Protein AF-A0A0B4X602-F1 (afdb_monomer)

Foldseek 3Di:
DEELDDPVPCVVCPPPVDPDYYPADDQPQQEDQEYEYEAQDPVVCVVCVVVVVSNHDPNHDYHYDRPDCPPPDDDD

Organism: NCBI:txid1041138

Nearest PDB structures (foldseek):
  7mqv-assembly1_B  TM=5.277E-01  e=9.820E+00  Bacillus anthracis

Structure (mmCIF, N/CA/C/O backbone):
data_AF-A0A0B4X602-F1
#
_entry.id   AF-A0A0B4X602-F1
#
loop_
_atom_site.group_PDB
_atom_site.id
_atom_site.type_symbol
_atom_site.label_atom_id
_atom_site.label_alt_id
_atom_site.la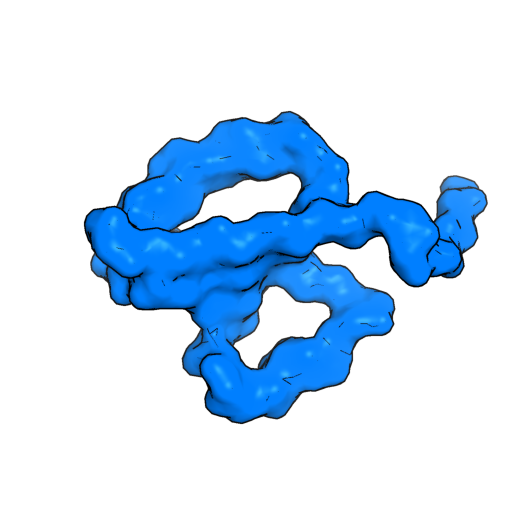bel_comp_id
_atom_site.label_asym_id
_atom_site.label_entity_id
_atom_site.label_seq_id
_atom_site.pdbx_PDB_ins_code
_atom_site.Cartn_x
_atom_site.Cartn_y
_atom_site.Cartn_z
_atom_site.occupancy
_atom_site.B_iso_or_equiv
_atom_site.auth_seq_id
_atom_site.auth_comp_id
_atom_site.auth_asym_id
_atom_site.auth_atom_id
_atom_site.pdbx_PDB_model_num
ATOM 1 N N . MET A 1 1 ? -6.841 -1.692 0.710 1.00 79.00 1 MET A N 1
ATOM 2 C CA . MET A 1 1 ? -6.982 -1.153 -0.662 1.00 79.00 1 MET A CA 1
ATOM 3 C C . MET A 1 1 ? -5.623 -0.704 -1.163 1.00 79.00 1 MET A C 1
ATOM 5 O O . MET A 1 1 ? -4.848 -0.207 -0.351 1.00 79.00 1 MET A O 1
ATOM 9 N N . LEU A 1 2 ? -5.342 -0.882 -2.453 1.00 81.94 2 LEU A N 1
ATOM 10 C CA . LEU A 1 2 ? -4.142 -0.361 -3.107 1.00 81.94 2 LEU A CA 1
ATOM 11 C C . LEU A 1 2 ? -4.469 0.897 -3.913 1.00 81.94 2 LEU A C 1
ATOM 13 O O . LEU A 1 2 ? -5.509 0.942 -4.568 1.00 81.94 2 LEU A O 1
ATOM 17 N N . ILE A 1 3 ? -3.574 1.884 -3.889 1.00 81.25 3 ILE A N 1
ATOM 18 C CA . ILE A 1 3 ? -3.710 3.127 -4.654 1.00 81.25 3 ILE A CA 1
ATOM 19 C C . ILE A 1 3 ? -2.449 3.396 -5.468 1.00 81.25 3 ILE A C 1
ATOM 21 O O . ILE A 1 3 ? -1.341 3.317 -4.925 1.00 81.25 3 ILE A O 1
ATOM 25 N N . ALA A 1 4 ? -2.641 3.772 -6.736 1.00 79.50 4 ALA A N 1
ATOM 26 C CA . ALA A 1 4 ? -1.583 4.183 -7.663 1.00 79.50 4 ALA A CA 1
ATOM 27 C C . ALA A 1 4 ? -0.497 3.107 -7.856 1.00 79.50 4 ALA A C 1
ATOM 29 O O . ALA A 1 4 ? 0.699 3.393 -7.871 1.00 79.50 4 ALA A O 1
ATOM 30 N N . VAL A 1 5 ? -0.920 1.843 -7.974 1.00 77.88 5 VAL A N 1
ATOM 31 C CA . VAL A 1 5 ? -0.008 0.710 -8.179 1.00 77.88 5 VAL A CA 1
ATOM 32 C C . VAL A 1 5 ? 0.782 0.912 -9.480 1.00 77.88 5 VAL A C 1
ATOM 34 O O . VAL A 1 5 ? 0.159 1.003 -10.536 1.00 77.88 5 VAL A O 1
ATOM 37 N N . PRO A 1 6 ? 2.127 0.947 -9.439 1.00 76.12 6 PRO A N 1
ATOM 38 C CA . PRO A 1 6 ? 2.939 1.084 -10.641 1.00 76.12 6 PRO A CA 1
ATOM 39 C C . PRO A 1 6 ? 2.823 -0.152 -11.533 1.00 76.12 6 PRO A C 1
ATOM 41 O O . PRO A 1 6 ? 2.851 -1.276 -11.029 1.00 76.12 6 PRO A O 1
ATOM 44 N N . ASP A 1 7 ? 2.830 0.043 -12.852 1.00 75.94 7 ASP A N 1
ATOM 45 C CA . ASP A 1 7 ? 2.774 -1.058 -13.828 1.00 75.94 7 ASP A CA 1
ATOM 46 C C . ASP A 1 7 ? 3.902 -2.083 -13.636 1.00 75.94 7 ASP A C 1
ATOM 48 O O . ASP A 1 7 ? 3.704 -3.283 -13.815 1.00 75.94 7 ASP A O 1
ATOM 52 N N . ALA A 1 8 ? 5.071 -1.627 -13.173 1.00 72.56 8 ALA A N 1
ATOM 53 C CA . ALA A 1 8 ? 6.223 -2.474 -12.867 1.00 72.56 8 ALA A CA 1
ATOM 54 C C . ALA A 1 8 ? 5.959 -3.534 -11.776 1.00 72.56 8 ALA A C 1
ATOM 56 O O . ALA A 1 8 ? 6.727 -4.484 -11.664 1.00 72.56 8 ALA A O 1
ATOM 57 N N . ILE A 1 9 ? 4.914 -3.369 -10.958 1.00 72.12 9 ILE A N 1
ATOM 58 C CA . ILE A 1 9 ? 4.513 -4.317 -9.905 1.00 72.12 9 ILE A CA 1
ATOM 59 C C . ILE A 1 9 ? 3.024 -4.665 -10.087 1.00 72.12 9 ILE A C 1
ATOM 61 O O . ILE A 1 9 ? 2.289 -4.850 -9.123 1.00 72.12 9 ILE A O 1
ATOM 65 N N . GLY A 1 10 ? 2.546 -4.750 -11.333 1.00 72.00 10 GLY A N 1
ATOM 66 C CA . GLY A 1 10 ? 1.135 -5.011 -11.644 1.00 72.00 10 GLY A CA 1
ATOM 67 C C . GLY A 1 10 ? 0.577 -6.320 -11.065 1.00 72.00 10 GLY A C 1
ATOM 68 O O 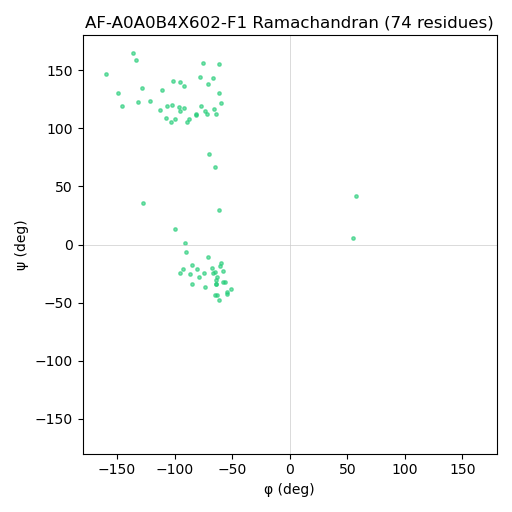. GLY A 1 10 ? -0.623 -6.409 -10.819 1.00 72.00 10 GLY A O 1
ATOM 69 N N . GLU A 1 11 ? 1.428 -7.305 -10.762 1.00 76.44 11 GLU A N 1
ATOM 70 C CA . GLU A 1 11 ? 1.039 -8.589 -10.156 1.00 76.44 11 GLU A CA 1
ATOM 71 C C . GLU A 1 11 ? 0.324 -8.425 -8.805 1.00 76.44 11 GLU A C 1
ATOM 73 O O . GLU A 1 11 ? -0.603 -9.175 -8.493 1.00 76.44 11 GLU A O 1
ATOM 78 N N . ILE A 1 12 ? 0.677 -7.394 -8.024 1.00 78.12 12 ILE A N 1
ATOM 79 C CA . ILE A 1 12 ? 0.033 -7.134 -6.728 1.00 78.12 12 ILE A CA 1
ATOM 80 C C . ILE A 1 12 ? -1.437 -6.713 -6.884 1.00 78.12 12 ILE A C 1
ATOM 82 O O . ILE A 1 12 ? -2.217 -6.862 -5.942 1.00 78.12 12 ILE A O 1
ATOM 86 N N . ARG A 1 13 ? -1.847 -6.238 -8.075 1.00 75.50 13 ARG A N 1
ATOM 87 C CA . ARG A 1 13 ? -3.247 -5.885 -8.363 1.00 75.50 13 ARG A CA 1
ATOM 88 C C . ARG A 1 13 ? -4.176 -7.102 -8.283 1.00 75.50 13 ARG A C 1
ATOM 90 O O . ARG A 1 13 ? -5.350 -6.935 -7.978 1.00 75.50 13 ARG A O 1
ATOM 97 N N . GLY A 1 14 ? -3.658 -8.305 -8.541 1.00 72.94 14 GLY A N 1
ATOM 98 C CA . GLY A 1 14 ? -4.408 -9.565 -8.477 1.00 72.94 14 GLY A CA 1
ATOM 99 C C . GLY A 1 14 ? -4.358 -10.264 -7.116 1.00 72.94 14 GLY A C 1
ATOM 100 O O . GLY A 1 14 ? -4.908 -11.354 -6.969 1.00 72.94 14 GLY A O 1
ATOM 101 N N . PHE A 1 15 ? -3.687 -9.683 -6.117 1.00 79.62 15 PHE A N 1
ATOM 102 C CA . PHE A 1 15 ? -3.542 -10.319 -4.814 1.00 79.62 15 PHE A CA 1
ATOM 103 C C . PHE A 1 15 ? -4.863 -10.272 -4.034 1.00 79.62 15 PHE A C 1
ATOM 105 O O . PHE A 1 15 ? -5.316 -9.205 -3.619 1.00 79.62 15 PHE A O 1
ATOM 112 N N . ALA A 1 16 ? -5.451 -11.445 -3.778 1.00 75.38 16 ALA A N 1
ATOM 113 C CA . ALA A 1 16 ? -6.759 -11.598 -3.130 1.00 75.38 16 ALA A CA 1
ATOM 114 C C . ALA A 1 16 ? -6.851 -10.988 -1.715 1.00 75.38 16 ALA A C 1
ATOM 116 O O . ALA A 1 16 ? -7.947 -10.775 -1.205 1.00 75.38 16 ALA A O 1
ATOM 117 N N . GLY A 1 17 ? -5.714 -10.679 -1.079 1.00 76.88 17 GLY A N 1
ATOM 118 C CA . GLY A 1 17 ? -5.679 -9.963 0.198 1.00 76.88 17 GLY A CA 1
ATOM 119 C C . GLY A 1 17 ? -6.069 -8.482 0.103 1.00 76.88 17 GLY A C 1
ATOM 120 O O . GLY A 1 17 ? -6.281 -7.847 1.136 1.00 76.88 17 GLY A O 1
ATOM 121 N N . PHE A 1 18 ? -6.193 -7.914 -1.103 1.00 76.81 18 PHE A N 1
ATOM 122 C CA . PHE A 1 18 ? -6.668 -6.547 -1.297 1.00 7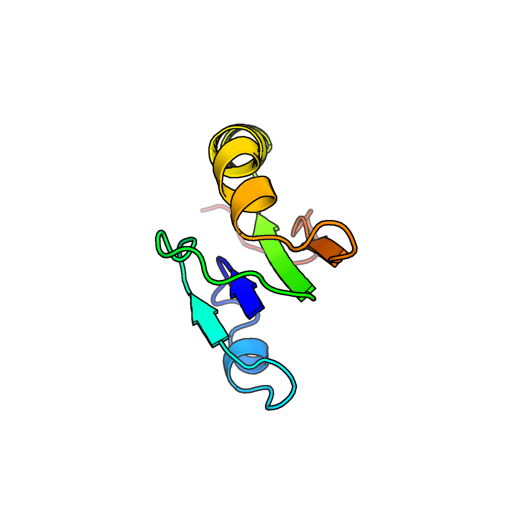6.81 18 PHE A CA 1
ATOM 123 C C . PHE A 1 18 ? -8.085 -6.526 -1.862 1.00 76.81 18 PHE A C 1
ATOM 125 O O . PHE A 1 18 ? -8.341 -6.945 -2.982 1.00 76.81 18 PHE A O 1
ATOM 132 N N . SER A 1 19 ? -9.002 -5.935 -1.097 1.00 75.25 19 SER A N 1
ATOM 133 C CA . SER A 1 19 ? -10.405 -5.782 -1.500 1.00 75.25 19 SER A CA 1
ATOM 134 C C . SER A 1 19 ? -10.609 -4.872 -2.719 1.00 75.25 19 SER A C 1
ATOM 136 O O . SER A 1 19 ? -11.653 -4.961 -3.360 1.00 75.25 19 SER A O 1
ATOM 138 N N . ARG A 1 20 ? -9.669 -3.959 -3.001 1.00 77.38 20 ARG A N 1
ATOM 139 C CA . ARG A 1 20 ? -9.823 -2.933 -4.036 1.00 77.38 20 ARG A CA 1
ATOM 140 C C . ARG A 1 20 ? -8.475 -2.363 -4.479 1.00 77.38 20 ARG A C 1
ATOM 142 O O . ARG A 1 20 ? -7.562 -2.239 -3.652 1.00 77.38 20 ARG A O 1
ATOM 149 N N . VAL A 1 21 ? -8.386 -2.010 -5.759 1.00 77.31 21 VAL A N 1
ATOM 150 C CA . VAL A 1 21 ? -7.254 -1.338 -6.404 1.00 77.31 21 VAL A CA 1
ATOM 151 C C . VAL A 1 21 ? -7.817 -0.177 -7.213 1.00 77.31 21 VAL A C 1
ATOM 153 O O . VAL A 1 21 ? -8.646 -0.408 -8.088 1.00 77.31 21 VAL A O 1
ATOM 156 N N . ASP A 1 22 ? -7.364 1.042 -6.944 1.00 77.81 22 ASP A N 1
ATOM 157 C CA . ASP A 1 22 ? -7.739 2.222 -7.726 1.00 77.81 22 ASP A CA 1
ATOM 158 C C . ASP A 1 22 ? -6.505 3.063 -8.057 1.00 77.81 22 ASP A C 1
ATOM 160 O O . ASP A 1 22 ? -5.479 3.018 -7.375 1.00 77.81 22 ASP A O 1
ATOM 164 N N . ASP A 1 23 ? -6.612 3.889 -9.089 1.00 72.12 23 ASP A N 1
ATOM 165 C CA . ASP A 1 23 ? -5.585 4.884 -9.409 1.00 72.12 23 ASP A CA 1
ATOM 166 C C . ASP A 1 23 ? -5.781 6.183 -8.602 1.00 72.12 23 ASP A C 1
ATOM 168 O O . ASP A 1 23 ? -4.848 6.965 -8.424 1.00 72.12 23 ASP A O 1
ATOM 172 N N . ALA A 1 24 ? -6.980 6.385 -8.046 1.00 66.81 24 ALA A N 1
ATOM 173 C CA . ALA A 1 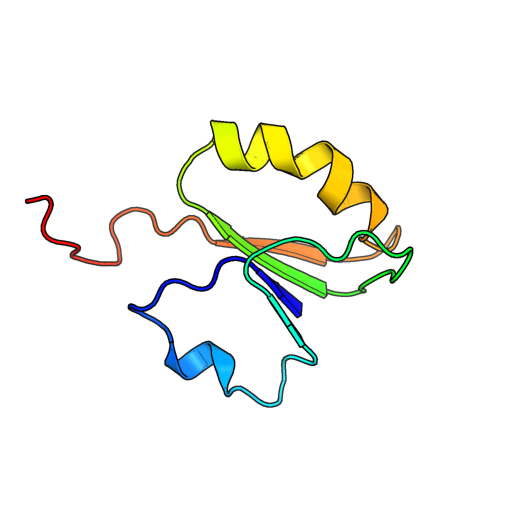24 ? -7.357 7.542 -7.242 1.00 66.81 24 ALA A CA 1
ATOM 174 C C . ALA A 1 24 ? -8.140 7.127 -5.987 1.00 66.81 24 ALA A C 1
ATOM 176 O O . ALA A 1 24 ? -8.610 6.001 -5.863 1.00 66.81 24 ALA A O 1
ATOM 177 N N . LEU A 1 25 ? -8.272 8.045 -5.029 1.00 65.31 25 LEU A N 1
ATOM 178 C CA . LEU A 1 25 ? -9.045 7.779 -3.818 1.00 65.31 25 LEU A CA 1
ATOM 179 C C . LEU A 1 25 ? -10.543 7.732 -4.133 1.00 65.31 25 LEU A C 1
ATOM 181 O O . LEU A 1 25 ? -11.026 8.623 -4.836 1.00 65.31 25 LEU A O 1
ATOM 185 N N . PRO A 1 26 ? -11.290 6.775 -3.559 1.00 64.44 26 PRO A N 1
ATOM 186 C CA . PRO A 1 26 ? -12.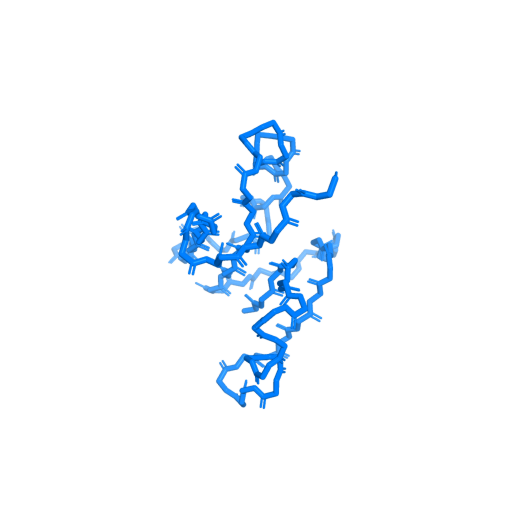739 6.850 -3.552 1.00 64.44 26 PRO A CA 1
ATOM 187 C C . PRO A 1 26 ? -13.166 8.107 -2.788 1.00 64.44 26 PRO A C 1
ATOM 189 O O . PRO A 1 26 ? -12.671 8.398 -1.697 1.00 64.44 26 PRO A O 1
ATOM 192 N N . VAL A 1 27 ? -14.046 8.883 -3.416 1.00 62.41 27 VAL A N 1
ATOM 193 C CA . VAL A 1 27 ? -14.561 10.156 -2.885 1.00 62.41 27 VAL A CA 1
ATOM 194 C C . VAL A 1 27 ? -15.683 9.913 -1.874 1.00 62.41 27 VAL A C 1
ATOM 196 O O . VAL A 1 27 ? -15.983 10.757 -1.030 1.00 62.41 27 VAL A O 1
ATOM 199 N N . ASP A 1 28 ? -16.282 8.734 -1.959 1.00 60.84 28 ASP A N 1
ATOM 200 C CA . ASP A 1 28 ? -17.396 8.297 -1.139 1.00 60.84 28 ASP A CA 1
ATOM 201 C C . ASP A 1 28 ? -16.858 7.891 0.235 1.00 60.84 28 ASP A C 1
ATOM 203 O O . ASP A 1 28 ? -15.769 7.324 0.309 1.00 60.84 28 ASP A O 1
ATOM 207 N N . GLY A 1 29 ? -17.614 8.160 1.31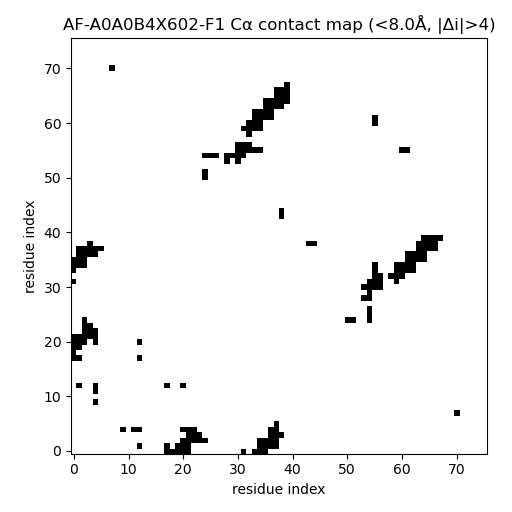0 1.00 59.00 29 GLY A N 1
ATOM 208 C CA . GLY A 1 29 ? -17.253 7.981 2.734 1.00 59.00 29 GLY A CA 1
ATOM 209 C C . GLY A 1 29 ? -16.937 6.550 3.200 1.00 59.00 29 GLY A C 1
ATOM 210 O O . GLY A 1 29 ? -17.163 6.196 4.355 1.00 59.00 29 GLY A O 1
ATOM 211 N N . THR A 1 30 ? -16.428 5.718 2.301 1.00 66.38 30 THR A N 1
ATOM 212 C CA . THR A 1 30 ? -15.853 4.408 2.542 1.00 66.38 30 THR A CA 1
ATOM 213 C C . THR A 1 30 ? -14.609 4.574 3.401 1.00 66.38 30 THR A C 1
ATOM 215 O O . THR A 1 30 ? -13.598 5.135 2.983 1.00 66.38 30 THR A O 1
ATOM 218 N N . CYS A 1 31 ? -14.708 4.081 4.627 1.00 70.62 31 CYS A N 1
ATOM 219 C CA . CYS A 1 31 ? -13.643 4.122 5.609 1.00 70.62 31 CYS A CA 1
ATOM 220 C C . CYS A 1 31 ? -12.873 2.797 5.561 1.00 70.62 31 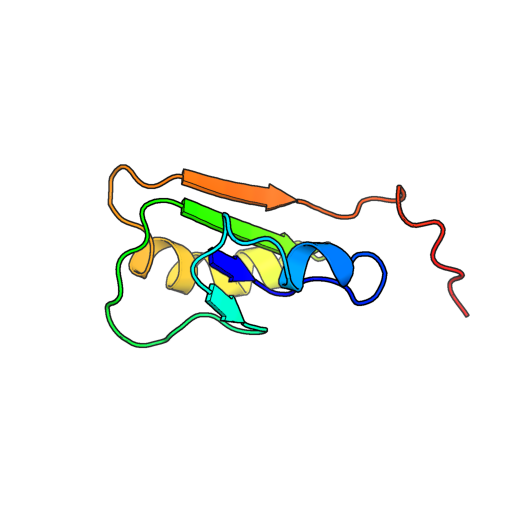CYS A C 1
ATOM 222 O O . CYS A 1 31 ? -13.433 1.745 5.876 1.00 70.62 31 CYS A O 1
ATOM 224 N N . PHE A 1 32 ? -11.602 2.838 5.169 1.00 77.62 32 PHE A N 1
ATOM 225 C CA . PHE A 1 32 ? -10.747 1.653 5.102 1.00 77.62 32 PHE A CA 1
ATOM 226 C C . PHE A 1 32 ? -9.917 1.496 6.375 1.00 77.62 32 PHE A C 1
ATOM 228 O O . PHE A 1 32 ? -9.357 2.462 6.893 1.00 77.62 32 PHE A O 1
ATOM 235 N N . ASP A 1 33 ? -9.788 0.253 6.840 1.00 82.88 33 ASP A N 1
ATOM 236 C CA . ASP A 1 33 ? -8.860 -0.124 7.913 1.00 82.88 33 ASP A CA 1
ATOM 237 C C . ASP A 1 33 ? -7.401 -0.157 7.421 1.00 82.88 33 ASP A C 1
ATOM 239 O O . ASP A 1 33 ? -6.472 -0.000 8.207 1.00 82.88 33 ASP A O 1
ATOM 243 N N . TYR A 1 34 ? -7.186 -0.353 6.112 1.00 81.06 34 TYR A N 1
ATOM 244 C CA . TYR A 1 34 ? -5.857 -0.456 5.508 1.00 81.06 34 TYR A CA 1
ATOM 245 C C . TYR A 1 34 ? -5.810 0.147 4.098 1.00 81.06 34 TYR A C 1
ATOM 247 O O . TYR A 1 34 ? -6.476 -0.336 3.167 1.00 81.06 34 TYR A O 1
ATOM 255 N N . ILE A 1 35 ? -4.977 1.173 3.920 1.00 83.56 35 ILE A N 1
ATOM 256 C CA . ILE A 1 35 ? -4.715 1.823 2.630 1.00 83.56 35 ILE A CA 1
ATOM 257 C C . ILE A 1 35 ? -3.222 1.730 2.337 1.00 83.56 35 ILE A C 1
ATOM 259 O O . ILE A 1 35 ? -2.406 2.223 3.110 1.00 83.56 35 ILE A O 1
ATOM 263 N N . HIS A 1 36 ? -2.865 1.153 1.194 1.00 84.31 36 HIS A N 1
ATOM 264 C CA . HIS A 1 36 ? -1.489 1.090 0.719 1.00 84.31 36 HIS A CA 1
ATOM 265 C C . HIS A 1 36 ? -1.340 1.946 -0.530 1.00 84.31 36 HIS A C 1
ATOM 267 O O . HIS A 1 36 ? -1.956 1.676 -1.558 1.00 84.31 36 HIS A O 1
ATOM 273 N N . VAL A 1 37 ? -0.534 2.995 -0.434 1.00 82.06 37 VAL A N 1
ATOM 274 C CA . VAL A 1 37 ? -0.298 3.936 -1.526 1.00 82.06 37 VAL A CA 1
ATOM 275 C C . VAL A 1 37 ? 1.119 3.797 -2.054 1.00 82.06 37 VAL A C 1
ATOM 277 O O . VAL A 1 37 ? 2.075 3.818 -1.276 1.00 82.06 37 VAL A O 1
ATOM 280 N N . PHE A 1 38 ? 1.252 3.730 -3.374 1.00 79.00 38 PHE A N 1
ATOM 281 C CA . PHE A 1 38 ? 2.531 3.801 -4.064 1.00 79.00 38 PHE A CA 1
ATOM 282 C C . PHE A 1 38 ? 2.708 5.193 -4.675 1.00 79.00 38 PHE A C 1
ATOM 284 O O . PHE A 1 38 ? 2.064 5.529 -5.659 1.00 79.00 38 PHE A O 1
ATOM 291 N N . GLU A 1 39 ? 3.557 6.036 -4.086 1.00 76.56 39 GLU A N 1
ATOM 292 C CA . GLU A 1 39 ? 3.814 7.381 -4.621 1.00 76.56 39 GLU A CA 1
ATOM 293 C C . GLU A 1 39 ? 5.243 7.835 -4.307 1.00 76.56 39 GLU A C 1
ATOM 295 O O . GLU A 1 39 ? 5.714 7.747 -3.169 1.00 76.56 39 GLU A O 1
ATOM 300 N N . ALA A 1 40 ? 5.949 8.320 -5.328 1.00 69.62 40 ALA A N 1
ATOM 301 C CA . ALA A 1 40 ? 7.333 8.776 -5.216 1.00 69.62 40 ALA A CA 1
ATOM 302 C C . ALA A 1 40 ? 7.447 10.289 -4.993 1.00 69.62 40 ALA A C 1
ATOM 304 O O . ALA A 1 40 ? 8.449 10.767 -4.453 1.00 69.62 40 ALA A O 1
ATOM 305 N N . LYS A 1 41 ? 6.437 11.058 -5.411 1.00 71.50 41 LYS A N 1
ATOM 306 C CA . LYS A 1 41 ? 6.450 12.519 -5.374 1.00 71.50 41 LYS A CA 1
ATOM 307 C C . LYS A 1 41 ? 5.843 13.024 -4.072 1.00 71.50 41 LYS A C 1
ATOM 309 O O . LYS A 1 41 ? 4.648 12.893 -3.822 1.00 71.50 41 LYS A O 1
ATOM 314 N N . ARG A 1 42 ? 6.662 13.712 -3.277 1.00 68.69 42 ARG A N 1
ATOM 315 C CA . ARG A 1 42 ? 6.230 14.364 -2.032 1.00 68.69 42 ARG A CA 1
ATOM 316 C C . ARG A 1 42 ? 5.051 15.322 -2.239 1.00 68.69 42 ARG A C 1
ATOM 318 O O . ARG A 1 42 ? 4.117 15.290 -1.453 1.00 68.69 42 ARG A O 1
ATOM 325 N N . VAL A 1 43 ? 5.053 16.098 -3.325 1.00 71.44 43 VAL A N 1
ATOM 326 C CA . VAL A 1 43 ? 3.962 17.043 -3.625 1.00 71.44 43 VAL A CA 1
ATOM 327 C C . VAL A 1 43 ? 2.627 16.332 -3.887 1.00 71.44 43 VAL A C 1
ATOM 329 O O . VAL A 1 43 ? 1.574 16.826 -3.503 1.00 71.44 43 VAL A O 1
ATOM 332 N N . ALA A 1 44 ? 2.667 15.137 -4.487 1.00 70.12 44 ALA A N 1
ATOM 333 C CA . ALA A 1 44 ? 1.479 14.320 -4.711 1.00 70.12 44 ALA A CA 1
ATOM 334 C C . ALA A 1 44 ? 0.984 13.696 -3.397 1.00 70.12 44 ALA A C 1
ATOM 336 O O . ALA A 1 44 ? -0.218 13.649 -3.150 1.00 70.12 44 ALA A O 1
ATOM 337 N N . LEU A 1 45 ? 1.897 13.293 -2.503 1.00 71.50 45 LEU A N 1
ATOM 338 C CA . LEU A 1 45 ? 1.534 12.861 -1.150 1.00 71.50 45 LEU A CA 1
ATOM 339 C C . LEU A 1 45 ? 0.852 13.980 -0.357 1.00 71.50 45 LEU A C 1
ATOM 341 O O . LEU A 1 45 ? -0.198 13.735 0.228 1.00 71.50 45 LEU A O 1
ATOM 345 N N . GLU A 1 46 ? 1.417 15.187 -0.357 1.00 74.56 46 GLU A N 1
ATOM 346 C CA . GLU A 1 46 ? 0.876 16.347 0.364 1.00 74.56 46 GLU A CA 1
ATOM 347 C C . GLU A 1 46 ? -0.488 16.773 -0.199 1.00 74.56 46 GLU A C 1
ATOM 349 O O . GLU A 1 46 ? -1.432 16.959 0.569 1.00 74.56 46 GLU A O 1
ATOM 354 N N . GLY A 1 47 ? -0.634 16.820 -1.529 1.00 73.44 47 GLY A N 1
ATOM 355 C CA . GLY A 1 47 ? -1.914 17.116 -2.182 1.00 73.44 47 GLY A CA 1
ATOM 356 C C . GLY A 1 47 ? -2.996 16.064 -1.916 1.00 73.44 47 GLY A C 1
ATOM 357 O O . GLY A 1 47 ? -4.179 16.391 -1.841 1.00 73.44 47 GLY A O 1
ATOM 358 N N . MET A 1 48 ? -2.609 14.802 -1.717 1.00 69.44 48 MET A N 1
ATOM 359 C CA . MET A 1 48 ? -3.558 13.720 -1.451 1.00 69.44 48 MET A CA 1
ATOM 360 C C . MET A 1 48 ? -3.800 13.479 0.048 1.00 69.44 48 MET A C 1
ATOM 362 O O . MET A 1 48 ? -4.837 12.920 0.401 1.00 69.44 48 MET A O 1
ATOM 366 N N . ALA A 1 49 ? -2.904 13.906 0.945 1.00 67.19 49 ALA A N 1
ATOM 367 C CA . ALA A 1 49 ? -2.975 13.634 2.385 1.00 67.19 49 ALA A CA 1
ATOM 368 C C . ALA A 1 49 ? -4.309 14.068 3.016 1.00 67.19 49 ALA A C 1
ATOM 370 O O . ALA A 1 49 ? -4.905 13.306 3.779 1.00 67.19 49 ALA A O 1
ATOM 371 N N . GLY A 1 50 ? -4.819 15.245 2.643 1.00 68.62 50 GLY A N 1
ATOM 372 C CA . GLY A 1 50 ? -6.078 15.773 3.179 1.00 68.62 50 GLY A CA 1
ATOM 373 C C . GLY A 1 50 ? -7.308 14.928 2.830 1.00 68.62 50 GLY A C 1
ATOM 374 O O . GLY A 1 50 ? -8.223 14.808 3.643 1.00 68.62 50 GLY A O 1
ATOM 375 N N . HIS A 1 51 ? -7.326 14.304 1.650 1.00 67.81 51 HIS A N 1
ATOM 376 C CA . HIS A 1 51 ? -8.408 13.406 1.234 1.00 67.81 51 HIS A CA 1
ATOM 377 C C . HIS A 1 51 ? -8.196 11.977 1.755 1.00 67.81 51 HIS A C 1
ATOM 379 O O . HIS A 1 51 ? -9.158 11.317 2.142 1.00 67.81 51 HIS A O 1
ATOM 385 N N . ARG A 1 52 ? -6.939 11.519 1.848 1.00 67.50 52 ARG A N 1
ATOM 386 C CA . ARG A 1 52 ? -6.579 10.177 2.346 1.00 67.50 52 ARG A CA 1
ATOM 387 C C . ARG A 1 52 ? -6.972 9.965 3.799 1.00 67.50 52 ARG A C 1
ATOM 389 O O . ARG A 1 52 ? -7.519 8.920 4.123 1.00 67.50 52 ARG A O 1
ATOM 396 N N . LEU A 1 53 ? -6.723 10.956 4.655 1.00 67.25 53 LEU A N 1
ATOM 397 C CA . LEU A 1 53 ? -7.056 10.867 6.079 1.00 67.25 53 LEU A CA 1
ATOM 398 C C . LEU A 1 53 ? -8.569 10.814 6.331 1.00 67.25 53 LEU A C 1
ATOM 400 O O . LEU A 1 53 ? -8.985 10.277 7.346 1.00 67.25 53 LEU A O 1
ATOM 404 N N . LYS A 1 54 ? -9.395 11.327 5.409 1.00 72.44 54 LYS A N 1
ATOM 405 C CA . LYS A 1 54 ? -10.862 11.265 5.523 1.00 72.44 54 LYS A CA 1
ATOM 406 C C . LYS A 1 54 ? -11.442 9.901 5.142 1.00 72.44 54 LYS A C 1
ATOM 408 O O . LYS A 1 54 ? -12.501 9.540 5.639 1.00 72.44 54 LYS A O 1
ATOM 413 N N . ALA A 1 55 ? -10.762 9.167 4.261 1.00 72.75 55 ALA A N 1
ATOM 414 C CA . ALA A 1 55 ? -11.139 7.813 3.850 1.00 72.75 55 ALA A CA 1
ATOM 415 C C . ALA A 1 55 ? -10.507 6.722 4.736 1.00 72.75 55 ALA A C 1
ATOM 417 O O . ALA A 1 55 ? -10.802 5.537 4.575 1.00 72.75 55 ALA A O 1
ATOM 418 N N . LEU A 1 56 ? -9.615 7.097 5.657 1.00 75.56 56 LEU A N 1
ATOM 419 C CA . LEU A 1 56 ? -9.020 6.193 6.632 1.00 75.56 56 LEU A CA 1
ATOM 420 C C . LEU A 1 56 ? -9.868 6.200 7.904 1.00 75.56 56 LEU A C 1
ATOM 422 O O . LEU A 1 56 ? -10.261 7.262 8.389 1.00 75.56 56 LEU A O 1
ATOM 426 N N . LYS A 1 57 ? -10.123 5.021 8.472 1.00 82.12 57 LYS A N 1
ATOM 427 C CA . LYS A 1 57 ? -10.690 4.952 9.823 1.00 82.12 57 LYS A CA 1
ATOM 428 C C . LYS A 1 57 ? -9.733 5.594 10.838 1.00 82.12 57 LYS A C 1
ATOM 430 O O . LYS A 1 57 ? -8.526 5.582 10.602 1.00 82.12 57 LYS A O 1
ATOM 435 N N . PRO A 1 58 ? -10.233 6.083 11.987 1.00 79.50 58 PRO A N 1
ATOM 436 C CA . PRO A 1 58 ? -9.387 6.646 13.042 1.00 79.50 58 PRO A CA 1
ATOM 437 C C . PRO A 1 58 ? -8.229 5.727 13.464 1.00 79.50 58 PRO A C 1
ATOM 439 O O . PRO A 1 58 ? -7.115 6.204 13.647 1.00 79.50 58 PRO A O 1
ATOM 442 N N . ASP A 1 59 ? -8.478 4.414 13.518 1.00 81.00 59 ASP A N 1
ATOM 443 C CA . ASP A 1 59 ? -7.486 3.384 13.871 1.00 81.00 59 ASP A CA 1
ATOM 444 C C . ASP A 1 59 ? -6.897 2.667 12.641 1.00 81.00 59 ASP A C 1
ATOM 446 O O . ASP A 1 59 ? -6.297 1.595 12.743 1.00 81.00 59 ASP A O 1
ATOM 450 N N . GLY A 1 60 ? -7.117 3.220 11.447 1.00 81.50 60 GLY A N 1
ATOM 451 C CA .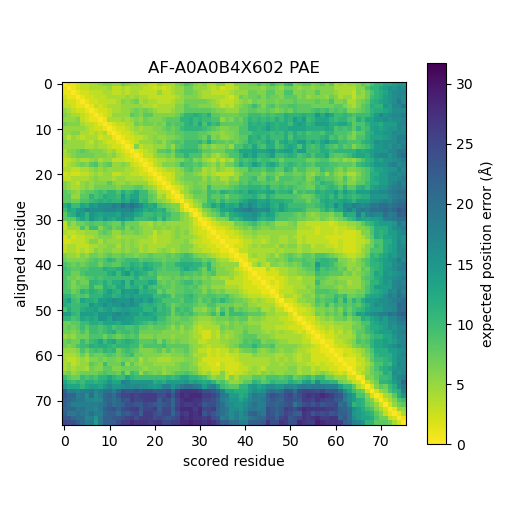 GLY A 1 60 ? -6.666 2.628 10.197 1.00 81.50 60 GLY A CA 1
ATOM 452 C C . GLY A 1 60 ? -5.166 2.802 9.969 1.00 81.50 60 GLY A C 1
ATOM 453 O O . GLY A 1 60 ? -4.527 3.740 10.447 1.00 81.50 60 GLY A O 1
ATOM 454 N N . ILE A 1 61 ? -4.598 1.908 9.165 1.00 84.00 61 ILE A N 1
ATOM 455 C CA . ILE A 1 61 ? -3.189 1.944 8.776 1.00 84.00 61 ILE A CA 1
ATOM 456 C C . ILE A 1 61 ? -3.070 2.504 7.358 1.00 84.00 61 ILE A C 1
ATOM 458 O O . ILE A 1 61 ? -3.578 1.928 6.392 1.00 84.00 61 ILE A O 1
ATOM 462 N N . LEU A 1 62 ? -2.343 3.614 7.225 1.00 82.50 62 LEU A N 1
ATOM 463 C CA . LEU A 1 62 ? -1.901 4.146 5.940 1.00 82.50 62 LEU A CA 1
ATOM 464 C C . LEU A 1 62 ? -0.447 3.737 5.694 1.00 82.50 62 LEU A C 1
ATOM 466 O O . LEU A 1 62 ? 0.477 4.274 6.304 1.00 82.50 62 LEU A O 1
ATOM 470 N N . TRP A 1 63 ? -0.240 2.807 4.769 1.00 84.81 63 TRP A N 1
ATOM 471 C CA . TRP A 1 63 ? 1.084 2.393 4.326 1.00 84.81 63 TRP A CA 1
ATOM 472 C C . TRP A 1 63 ? 1.472 3.150 3.058 1.00 84.81 63 TRP A C 1
ATOM 474 O O . TRP A 1 63 ? 0.822 3.019 2.023 1.00 84.81 63 TRP A O 1
ATOM 484 N N . ILE A 1 64 ? 2.549 3.933 3.101 1.00 80.44 64 ILE A N 1
ATOM 485 C CA . ILE A 1 64 ? 3.068 4.631 1.918 1.00 80.44 64 ILE A CA 1
ATOM 486 C C . ILE A 1 64 ? 4.356 3.948 1.479 1.00 80.44 64 ILE A C 1
ATOM 488 O O . ILE A 1 64 ? 5.399 4.080 2.118 1.00 80.44 64 ILE A O 1
ATOM 492 N N . SER A 1 65 ? 4.292 3.249 0.352 1.00 78.31 65 SER A N 1
ATOM 493 C CA . SER A 1 65 ? 5.481 2.788 -0.348 1.00 78.31 65 SER A CA 1
ATOM 494 C C . SER A 1 65 ? 5.936 3.892 -1.288 1.00 78.31 65 SER A C 1
ATOM 496 O O . SER A 1 65 ? 5.314 4.158 -2.310 1.00 78.31 65 SER A O 1
ATOM 498 N N . CYS A 1 66 ? 7.045 4.539 -0.956 1.00 69.38 66 CYS A N 1
ATOM 499 C CA . CYS A 1 66 ? 7.759 5.358 -1.920 1.00 69.38 66 CYS A CA 1
ATOM 500 C C . CYS A 1 66 ? 8.613 4.414 -2.772 1.00 69.38 66 CYS A C 1
ATOM 502 O O . CYS A 1 66 ? 9.558 3.834 -2.224 1.00 69.38 66 CYS A O 1
ATOM 504 N N . PRO A 1 67 ? 8.334 4.218 -4.074 1.00 62.09 67 PRO A N 1
ATOM 505 C CA . PRO A 1 67 ? 9.247 3.489 -4.938 1.00 62.09 67 PRO A CA 1
ATOM 506 C C . PRO A 1 67 ? 10.496 4.356 -5.152 1.00 62.09 67 PRO A C 1
ATOM 508 O O . PRO A 1 67 ? 10.667 5.034 -6.160 1.00 62.09 67 PRO A O 1
ATOM 511 N N . LYS A 1 68 ? 11.384 4.383 -4.158 1.00 53.31 68 LYS A N 1
ATOM 512 C CA . LYS A 1 68 ? 12.657 5.092 -4.215 1.00 53.31 68 LYS A CA 1
ATOM 513 C C . LYS A 1 68 ? 13.682 4.128 -4.791 1.00 53.31 68 LYS A C 1
ATOM 515 O O . LYS A 1 68 ? 14.112 3.219 -4.094 1.00 53.31 68 LYS A O 1
ATOM 520 N N . LYS A 1 69 ? 14.070 4.314 -6.056 1.00 48.75 69 LYS A N 1
ATOM 521 C CA . LYS A 1 69 ? 15.244 3.666 -6.685 1.00 48.75 69 LYS A CA 1
ATOM 522 C C . LYS A 1 69 ? 15.331 2.119 -6.638 1.00 48.75 69 LYS A C 1
ATOM 524 O O . LYS A 1 69 ? 16.346 1.585 -7.064 1.00 48.75 69 LYS A O 1
ATOM 529 N N . ALA A 1 70 ? 14.325 1.386 -6.155 1.00 43.91 70 ALA A N 1
ATOM 530 C CA . ALA A 1 70 ? 14.317 -0.085 -6.179 1.00 43.91 70 ALA A CA 1
ATOM 531 C C . ALA A 1 70 ? 13.759 -0.644 -7.498 1.00 43.91 70 ALA A C 1
ATOM 533 O O . ALA A 1 70 ? 14.141 -1.727 -7.929 1.00 43.91 70 ALA A O 1
ATOM 534 N N . ALA A 1 71 ? 12.918 0.131 -8.184 1.00 48.16 71 ALA A N 1
ATOM 535 C CA . ALA A 1 71 ? 12.649 -0.084 -9.592 1.00 48.16 71 ALA A CA 1
ATOM 536 C C . ALA A 1 71 ? 13.805 0.567 -10.360 1.00 48.16 71 ALA A C 1
ATOM 538 O O . ALA A 1 71 ? 13.962 1.789 -10.330 1.00 48.16 71 ALA A O 1
ATOM 539 N N . ARG A 1 72 ? 14.652 -0.239 -11.004 1.00 46.91 72 ARG A N 1
ATOM 540 C CA . ARG A 1 72 ? 15.603 0.217 -12.029 1.00 46.91 72 ARG A CA 1
ATOM 541 C C . ARG A 1 72 ? 14.805 0.740 -13.229 1.00 46.91 72 ARG A C 1
ATOM 543 O O . ARG A 1 72 ? 14.773 0.104 -14.273 1.00 46.91 72 ARG A O 1
ATOM 550 N N . LEU A 1 73 ? 14.079 1.837 -13.053 1.00 51.53 7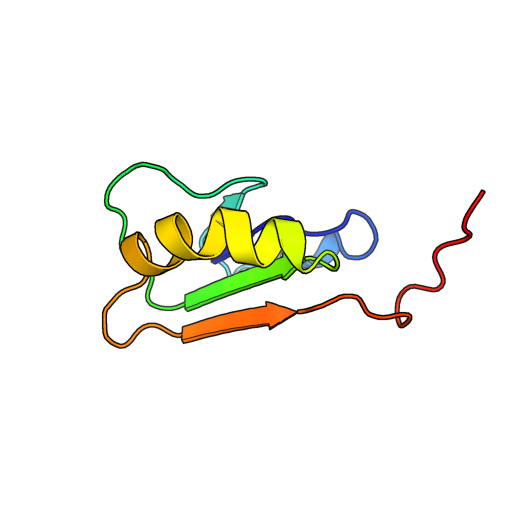3 LEU A N 1
ATOM 551 C CA . LEU A 1 73 ? 13.357 2.483 -14.134 1.00 51.53 73 LEU A CA 1
ATOM 552 C C . LEU A 1 73 ? 14.393 3.251 -14.958 1.00 51.53 73 LEU A C 1
ATOM 554 O O . LEU A 1 73 ? 15.084 4.102 -14.387 1.00 51.53 73 LEU A O 1
ATOM 558 N N . PRO A 1 74 ? 14.559 2.937 -16.254 1.00 37.62 74 PRO A N 1
ATOM 559 C CA . PRO A 1 74 ? 15.364 3.763 -17.129 1.00 37.62 74 PRO A CA 1
ATOM 560 C C . PRO A 1 74 ? 14.649 5.107 -17.253 1.00 37.62 74 PRO A C 1
ATOM 562 O O . PRO A 1 74 ? 13.516 5.181 -17.723 1.00 37.62 74 PRO A O 1
ATOM 565 N N . THR A 1 75 ? 15.287 6.170 -16.779 1.00 44.78 75 THR A N 1
ATOM 566 C CA . THR A 1 75 ? 14.884 7.523 -17.150 1.00 44.78 75 THR A CA 1
ATOM 567 C C . THR A 1 75 ? 15.305 7.705 -18.608 1.00 44.78 75 THR A C 1
ATOM 569 O O . THR A 1 75 ? 16.502 7.649 -18.891 1.00 44.78 75 THR A O 1
ATOM 572 N N . ILE A 1 76 ? 14.332 7.819 -19.515 1.00 48.75 76 ILE A N 1
ATOM 573 C CA . ILE A 1 76 ? 14.543 8.192 -20.924 1.00 48.75 76 ILE A CA 1
ATOM 574 C C . ILE A 1 76 ? 14.565 9.716 -21.012 1.00 48.75 76 ILE A C 1
ATOM 576 O O . ILE A 1 76 ? 13.731 10.339 -20.312 1.00 48.75 76 ILE A O 1
#

Mean predicted aligned error: 9.14 Å

Secondary structure (DSSP, 8-state):
-EES--GGGGGGGG-TT-S-EESS---S---EEEEEEE---HHHHHHHHHHHHHHEEEEEEEEEE---S-S-----

Solvent-accessible surface area (backbone atoms only — not comparable to full-atom values): 4729 Å² total; per-residue (Å²): 57,42,29,36,75,53,77,96,58,50,72,64,75,73,40,83,92,45,91,43,74,38,78,61,80,75,87,58,89,60,61,36,63,44,42,39,35,45,54,70,50,66,69,58,49,60,71,41,44,74,61,51,61,67,29,33,36,97,89,33,46,79,44,76,45,54,72,69,79,76,64,88,68,81,83,128

Radius of gyration: 12.87 Å; Cα contacts (8 Å, |Δi|>4): 100; chains: 1; bounding box: 33×29×35 Å

pLDDT: mean 71.2, std 10.7, range [37.62, 84.81]

Sequence (76 aa):
MLIAVPDAIGEIRGFAGFSRVDDALPVDGTCFDYIHVFEAKRVALEGMAGHRLKALKPDGILWISCPKKAARLPTI